Protein AF-A0A498QS06-F1 (afdb_monomer_lite)

Foldseek 3Di:
DVVLVVLVVVQVVCCVVPPDPPQFDRQDSVLSVVLVCCVVPPPPDDNVRSVVVSRVVRNVVSVVVVVVVVVVVVD

Sequence (75 aa):
MLAHAFLAVATAIEHDTAPTPIGLIALTVNEFRRLFDALLLTATHTLTSLLAWSRRRRRHQYRARLSHYRRRETQ

Organism: NCBI:txid2341080

pLDDT: mean 88.92, std 6.29, range [66.56, 96.06]

Secondary structure (DSSP, 8-state):
-HHHHHHHHHHHHHHHHSPPPTTSPPPPHHHHHHHHHHHHH-TTS-HHHHHHHHHHHHHHHHHHHHHHHHHHHH-

Structure (mmCIF, N/CA/C/O backbone):
data_AF-A0A498QS06-F1
#
_entry.id   AF-A0A498QS06-F1
#
loop_
_atom_site.group_PDB
_atom_site.id
_atom_site.type_symbol
_atom_site.label_atom_id
_atom_site.label_alt_id
_atom_site.label_comp_id
_atom_site.label_asym_id
_atom_site.label_entity_id
_atom_site.label_seq_id
_atom_site.pdbx_PDB_ins_code
_atom_site.Cartn_x
_atom_site.Cartn_y
_atom_site.Cartn_z
_atom_site.occupancy
_atom_site.B_iso_or_equiv
_atom_site.auth_seq_id
_atom_site.auth_comp_id
_atom_site.auth_asym_id
_atom_site.auth_atom_id
_atom_site.pdbx_PDB_model_num
ATOM 1 N N . MET A 1 1 ? -12.214 0.812 -17.714 1.00 70.38 1 MET A N 1
ATOM 2 C CA . MET A 1 1 ? -12.829 -0.211 -16.835 1.00 70.38 1 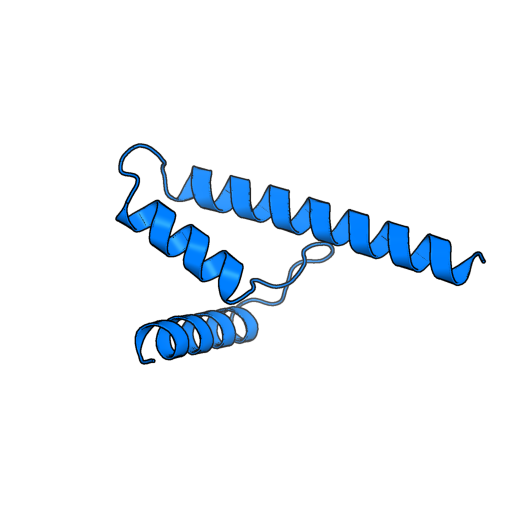MET A CA 1
ATOM 3 C C . MET A 1 1 ? -11.880 -1.381 -16.567 1.00 70.38 1 MET A C 1
ATOM 5 O O . MET A 1 1 ? -11.547 -1.595 -15.410 1.00 70.38 1 MET A O 1
ATOM 9 N N . LEU A 1 2 ? -11.348 -2.053 -17.597 1.00 78.69 2 LEU A N 1
ATOM 10 C CA . LEU A 1 2 ? -10.469 -3.232 -17.449 1.00 78.69 2 LEU A CA 1
ATOM 11 C C . LEU A 1 2 ? -9.240 -3.033 -16.545 1.00 78.69 2 LEU A C 1
ATOM 13 O O . LEU A 1 2 ? -8.960 -3.885 -15.710 1.00 78.69 2 LEU A O 1
ATOM 17 N N . ALA A 1 3 ? -8.560 -1.884 -16.633 1.00 80.12 3 ALA A N 1
ATOM 18 C CA . ALA A 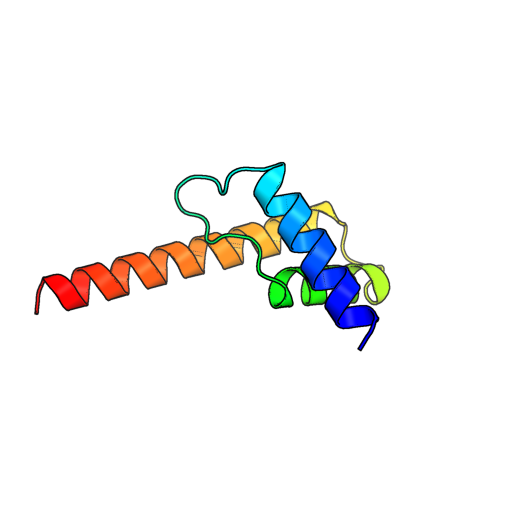1 3 ? -7.406 -1.600 -15.776 1.00 80.12 3 ALA A CA 1
ATOM 19 C C . ALA A 1 3 ? -7.748 -1.654 -14.275 1.00 80.12 3 ALA A C 1
ATOM 21 O O . ALA A 1 3 ? -6.983 -2.192 -13.487 1.00 80.12 3 ALA A O 1
ATOM 22 N N . HIS A 1 4 ? -8.918 -1.153 -13.866 1.00 81.88 4 HIS A N 1
ATOM 23 C CA . HIS A 1 4 ? -9.325 -1.194 -12.457 1.00 81.88 4 HIS A CA 1
ATOM 24 C C . HIS A 1 4 ? -9.742 -2.600 -12.020 1.00 81.88 4 HIS A C 1
ATOM 26 O O . HIS A 1 4 ? -9.439 -2.989 -10.897 1.00 81.88 4 HIS A O 1
ATOM 32 N N . ALA A 1 5 ? -10.381 -3.370 -12.908 1.00 85.06 5 ALA A N 1
ATOM 33 C CA . ALA A 1 5 ? -10.724 -4.764 -12.638 1.00 85.06 5 ALA A CA 1
ATOM 34 C C . ALA A 1 5 ? -9.465 -5.617 -12.414 1.00 85.06 5 ALA A C 1
ATOM 36 O O . ALA A 1 5 ? -9.411 -6.374 -11.451 1.00 85.06 5 ALA A O 1
ATOM 37 N N . PHE A 1 6 ? -8.421 -5.424 -13.228 1.00 87.62 6 PHE A N 1
ATOM 38 C CA . PHE A 1 6 ? -7.129 -6.083 -13.029 1.00 87.62 6 PHE A CA 1
ATOM 39 C C . PHE A 1 6 ? -6.523 -5.766 -11.653 1.00 87.62 6 PHE A C 1
ATOM 41 O O . PHE A 1 6 ? -6.172 -6.684 -10.917 1.00 87.62 6 PHE A O 1
ATOM 48 N N . LEU A 1 7 ? -6.456 -4.484 -11.267 1.00 88.19 7 LEU A N 1
ATOM 49 C CA . LEU A 1 7 ? -5.915 -4.077 -9.961 1.00 88.19 7 LEU A CA 1
ATOM 50 C C . LEU A 1 7 ? -6.738 -4.660 -8.797 1.00 88.19 7 LEU A C 1
ATOM 52 O O . LEU A 1 7 ? -6.175 -5.069 -7.783 1.00 88.19 7 LEU A O 1
ATOM 56 N N . ALA A 1 8 ? -8.066 -4.710 -8.933 1.00 87.56 8 ALA A N 1
ATOM 57 C CA . ALA A 1 8 ? -8.958 -5.274 -7.923 1.00 87.56 8 ALA A CA 1
ATOM 58 C C . ALA A 1 8 ? -8.766 -6.789 -7.760 1.00 87.56 8 ALA A C 1
ATOM 60 O O . ALA A 1 8 ? -8.631 -7.270 -6.640 1.00 87.56 8 ALA A O 1
ATOM 61 N N . VAL A 1 9 ? -8.683 -7.535 -8.863 1.00 88.81 9 VAL A N 1
ATOM 62 C CA . VAL A 1 9 ? -8.437 -8.984 -8.822 1.00 88.81 9 VAL A CA 1
ATOM 63 C C . VAL A 1 9 ? -7.042 -9.282 -8.273 1.00 88.81 9 VAL A C 1
ATOM 65 O O . VAL A 1 9 ? -6.907 -10.112 -7.381 1.00 88.81 9 VAL A O 1
ATOM 68 N N . ALA A 1 10 ? -6.009 -8.569 -8.732 1.00 86.75 10 ALA A N 1
ATOM 69 C CA . ALA A 1 10 ? -4.643 -8.759 -8.246 1.00 86.75 10 ALA A CA 1
ATOM 70 C C . ALA A 1 10 ? -4.516 -8.488 -6.737 1.00 86.75 10 ALA A C 1
ATOM 72 O O . ALA A 1 10 ? -3.839 -9.228 -6.028 1.00 86.75 10 ALA A O 1
ATOM 73 N N . THR A 1 11 ? -5.197 -7.456 -6.228 1.00 87.25 11 THR A N 1
ATOM 74 C CA . THR A 1 11 ? -5.220 -7.180 -4.782 1.00 87.25 11 THR A CA 1
ATOM 75 C C . THR A 1 11 ? -6.027 -8.203 -3.994 1.00 87.25 11 THR A C 1
ATOM 77 O O . THR A 1 11 ? -5.596 -8.578 -2.910 1.00 87.25 11 THR A O 1
ATOM 80 N N . ALA A 1 12 ? -7.143 -8.703 -4.527 1.00 87.62 12 ALA A N 1
ATOM 81 C CA . ALA A 1 12 ? -7.896 -9.780 -3.887 1.00 87.62 12 ALA A CA 1
ATOM 82 C C . ALA A 1 12 ? -7.065 -11.070 -3.774 1.00 87.62 12 ALA A C 1
ATOM 84 O O . ALA A 1 12 ? -7.038 -11.686 -2.712 1.00 87.62 12 ALA A O 1
ATOM 85 N N . ILE A 1 13 ? -6.325 -11.430 -4.829 1.00 88.19 13 ILE A N 1
ATOM 86 C CA . ILE A 1 13 ? -5.403 -12.575 -4.815 1.00 88.19 13 ILE A CA 1
ATOM 87 C C . ILE A 1 13 ? -4.282 -12.363 -3.785 1.00 88.19 13 ILE A C 1
ATOM 89 O O . ILE A 1 13 ? -3.932 -13.294 -3.063 1.00 88.19 13 ILE A O 1
ATOM 93 N N . GLU A 1 14 ? -3.725 -11.151 -3.670 1.00 86.62 14 GLU A N 1
ATOM 94 C CA . GLU A 1 14 ? -2.715 -10.854 -2.638 1.00 86.62 14 GLU A CA 1
ATOM 95 C C . GLU A 1 14 ? -3.269 -11.045 -1.224 1.00 86.62 14 GLU A C 1
ATOM 97 O O . GLU A 1 14 ? -2.583 -11.613 -0.382 1.00 86.62 14 GLU A O 1
ATOM 102 N N . HIS A 1 15 ? -4.515 -10.641 -0.968 1.00 85.88 15 HIS A N 1
ATOM 103 C CA . HIS A 1 15 ? -5.135 -10.808 0.352 1.00 85.88 15 HIS A CA 1
ATOM 104 C C . HIS A 1 15 ? -5.386 -12.272 0.701 1.00 85.88 15 HIS A C 1
ATOM 106 O O . HIS A 1 15 ? -5.249 -12.642 1.865 1.00 85.88 15 HIS A O 1
ATOM 112 N N . ASP A 1 16 ? -5.753 -13.083 -0.290 1.00 87.31 16 ASP A N 1
ATOM 113 C CA . ASP A 1 16 ? -6.013 -14.513 -0.111 1.00 87.31 16 ASP A CA 1
ATOM 114 C C . ASP A 1 16 ? -4.713 -15.304 0.116 1.00 87.31 16 ASP A C 1
ATOM 116 O O . ASP A 1 16 ? -4.635 -16.195 0.958 1.00 87.31 16 ASP A O 1
ATOM 120 N N . THR A 1 17 ? -3.646 -14.924 -0.591 1.00 86.94 17 THR A N 1
ATOM 121 C CA . THR A 1 17 ? -2.343 -15.607 -0.520 1.00 86.94 17 THR A CA 1
ATOM 122 C C . THR A 1 17 ? -1.452 -15.127 0.624 1.00 86.94 17 THR A C 1
ATOM 124 O O . THR A 1 17 ? -0.593 -15.881 1.087 1.00 86.94 17 THR A O 1
ATOM 127 N N . ALA A 1 18 ? -1.629 -13.889 1.094 1.00 81.69 18 ALA A N 1
ATOM 128 C CA . ALA A 1 18 ? -0.799 -13.284 2.125 1.00 81.69 18 ALA A CA 1
ATOM 129 C C . ALA A 1 18 ? -1.661 -12.615 3.212 1.00 81.69 18 ALA A C 1
ATOM 131 O O . ALA A 1 18 ? -2.176 -11.508 3.015 1.00 81.69 18 ALA A O 1
ATOM 132 N N . PRO A 1 19 ? -1.780 -13.219 4.411 1.00 81.56 19 PRO A N 1
ATOM 133 C CA . PRO A 1 19 ? -2.497 -12.582 5.503 1.00 81.56 19 PRO A CA 1
ATOM 134 C C . PRO A 1 19 ? -1.833 -11.251 5.866 1.00 81.56 19 PRO A C 1
ATOM 136 O O . PRO A 1 19 ? -0.606 -11.136 5.951 1.00 81.56 19 PRO A O 1
ATOM 139 N N . THR A 1 20 ? -2.655 -10.226 6.106 1.00 84.06 20 THR A N 1
ATOM 140 C CA . THR A 1 20 ? -2.148 -8.897 6.463 1.00 84.06 20 THR A CA 1
ATOM 141 C C . THR A 1 20 ? -1.338 -8.988 7.761 1.00 84.06 20 THR A C 1
ATOM 143 O O . THR A 1 20 ? -1.895 -9.361 8.796 1.00 84.06 20 THR A O 1
ATOM 146 N N . PRO A 1 21 ? -0.043 -8.614 7.757 1.00 84.75 21 PRO A N 1
ATOM 147 C CA . PRO A 1 21 ? 0.775 -8.728 8.954 1.00 84.75 21 PRO A CA 1
ATOM 148 C C . PRO A 1 21 ? 0.264 -7.817 10.072 1.00 84.75 21 PRO A C 1
ATOM 150 O O . PRO A 1 21 ? -0.207 -6.701 9.820 1.00 84.75 21 PRO A O 1
ATOM 153 N N . ILE A 1 22 ? 0.423 -8.256 11.323 1.00 85.88 22 ILE A N 1
ATOM 154 C CA . ILE A 1 22 ? -0.050 -7.505 12.488 1.00 85.88 22 ILE A CA 1
ATOM 155 C C . ILE A 1 22 ? 0.532 -6.084 12.496 1.00 85.88 22 ILE A C 1
ATOM 157 O O . ILE A 1 22 ? 1.742 -5.827 12.510 1.00 85.88 22 ILE A O 1
ATOM 161 N N . GLY A 1 23 ? -0.389 -5.127 12.512 1.00 90.69 23 GLY A N 1
ATOM 162 C CA . GLY A 1 23 ? -0.119 -3.703 12.517 1.00 90.69 23 GLY A CA 1
ATOM 163 C C . GLY A 1 23 ? 0.270 -3.095 11.172 1.00 90.69 23 GLY A C 1
ATOM 164 O O . GLY A 1 23 ? 0.929 -2.056 11.128 1.00 90.69 23 GLY A O 1
ATOM 165 N N . LEU A 1 24 ? -0.124 -3.718 10.073 1.00 94.00 24 LEU A N 1
ATOM 166 C CA . LEU A 1 24 ? -0.233 -3.077 8.770 1.00 94.00 24 LEU A CA 1
ATOM 167 C C . LEU A 1 24 ? -1.712 -3.034 8.380 1.00 94.00 24 LEU A C 1
ATOM 169 O O . LEU A 1 24 ? -2.488 -3.907 8.748 1.00 94.00 24 LEU A O 1
ATOM 173 N N . ILE A 1 25 ? -2.122 -2.003 7.646 1.00 91.12 25 ILE A N 1
ATOM 174 C CA . ILE A 1 25 ? -3.402 -2.052 6.924 1.00 91.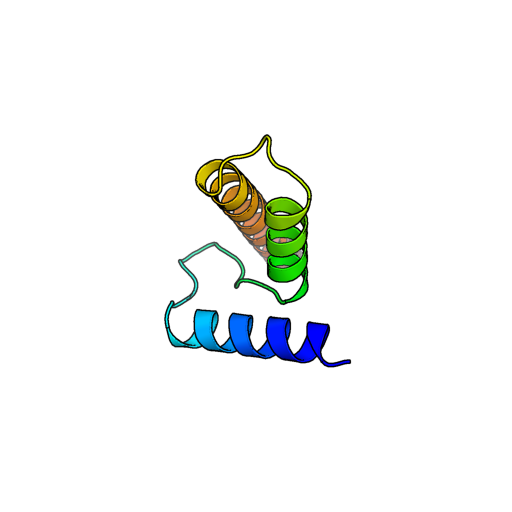12 25 ILE A CA 1
ATOM 175 C C . ILE A 1 25 ? -3.204 -2.939 5.697 1.00 91.12 25 ILE A C 1
ATOM 177 O O . ILE A 1 25 ? -2.108 -2.913 5.142 1.00 91.12 25 ILE A O 1
ATOM 181 N N . ALA A 1 26 ? -4.217 -3.696 5.268 1.00 90.88 26 ALA A N 1
ATOM 182 C CA . ALA A 1 26 ? -4.185 -4.517 4.054 1.00 90.88 26 ALA A CA 1
ATOM 183 C C . ALA A 1 26 ? -3.850 -3.695 2.790 1.00 90.88 26 ALA A C 1
ATOM 185 O O . ALA A 1 26 ? -4.015 -2.470 2.776 1.00 90.88 26 ALA A O 1
ATOM 186 N N . LEU A 1 27 ? -3.325 -4.337 1.742 1.00 91.19 27 LEU A N 1
ATOM 187 C CA . LEU A 1 27 ? -2.958 -3.628 0.516 1.00 91.19 27 LEU A CA 1
ATOM 188 C C . LEU A 1 27 ? -4.232 -3.166 -0.192 1.00 91.19 2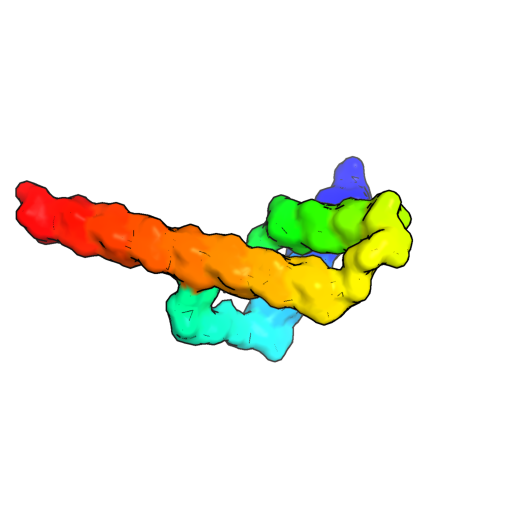7 LEU A C 1
ATOM 190 O O . LEU A 1 27 ? -5.094 -3.971 -0.510 1.00 91.19 27 LEU A O 1
ATOM 194 N N . THR A 1 28 ? -4.393 -1.872 -0.436 1.00 91.06 28 THR A N 1
ATOM 195 C CA . THR A 1 28 ? -5.596 -1.384 -1.122 1.00 91.06 28 THR A CA 1
ATOM 196 C C . THR A 1 28 ? -5.374 -1.337 -2.629 1.00 91.06 28 THR A C 1
ATOM 198 O O . THR A 1 28 ? -4.246 -1.145 -3.083 1.00 91.06 28 THR A O 1
ATOM 201 N N . VAL A 1 29 ? -6.456 -1.419 -3.410 1.00 90.75 29 VAL A N 1
ATOM 202 C CA . VAL A 1 29 ? -6.431 -1.237 -4.877 1.00 90.75 29 VAL A CA 1
ATOM 203 C C . VAL A 1 29 ? -5.700 0.051 -5.266 1.00 90.75 29 VAL A C 1
ATOM 205 O O . VAL A 1 29 ? -4.865 0.053 -6.165 1.00 90.75 29 VAL A O 1
ATOM 208 N N . ASN A 1 30 ? -5.959 1.144 -4.542 1.00 90.88 30 ASN A N 1
ATOM 209 C CA . ASN A 1 30 ? -5.319 2.436 -4.792 1.00 90.88 30 ASN A CA 1
ATOM 210 C C . ASN A 1 30 ? -3.818 2.422 -4.485 1.00 90.88 30 ASN A C 1
ATOM 212 O O . ASN A 1 30 ? -3.046 3.076 -5.181 1.00 90.88 30 ASN A O 1
ATOM 216 N N . GLU A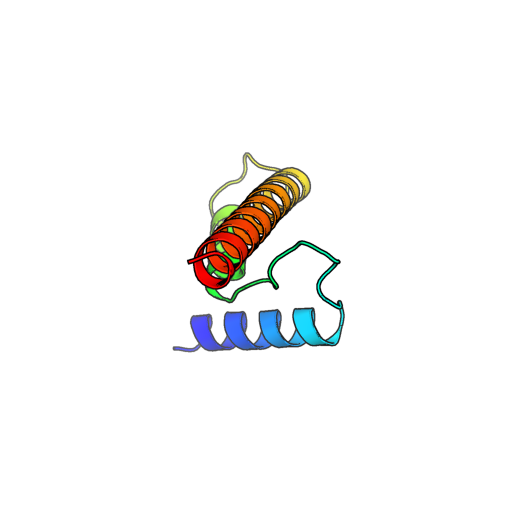 1 31 ? -3.389 1.705 -3.446 1.00 91.75 31 GLU A N 1
ATOM 217 C CA . GLU A 1 31 ? -1.964 1.568 -3.143 1.00 91.75 31 GLU A CA 1
ATOM 218 C C . GLU A 1 31 ? -1.261 0.705 -4.192 1.00 91.75 31 GLU A C 1
ATOM 220 O O . GLU A 1 31 ? -0.199 1.090 -4.678 1.00 91.75 31 GLU A O 1
ATOM 225 N N . PHE A 1 32 ? -1.879 -0.408 -4.596 1.00 91.81 32 PHE A N 1
ATOM 226 C CA . PHE A 1 32 ? -1.362 -1.262 -5.661 1.00 91.81 32 PHE A CA 1
ATOM 227 C C . PHE A 1 32 ? -1.244 -0.494 -6.981 1.00 91.81 32 PHE A C 1
ATOM 229 O O . PHE A 1 32 ? -0.197 -0.542 -7.617 1.00 91.81 32 PHE A O 1
ATOM 236 N N . ARG A 1 33 ? -2.252 0.314 -7.335 1.00 91.75 33 ARG A N 1
ATOM 237 C CA . ARG A 1 33 ? -2.192 1.217 -8.491 1.00 91.75 33 ARG A CA 1
ATOM 238 C C . ARG A 1 33 ? -0.981 2.142 -8.439 1.00 91.75 33 ARG A C 1
ATOM 240 O O . ARG A 1 33 ? -0.243 2.224 -9.406 1.00 91.75 33 ARG A O 1
ATOM 247 N N . ARG A 1 34 ? -0.754 2.821 -7.311 1.00 91.19 34 ARG A N 1
ATOM 248 C CA . ARG A 1 34 ? 0.368 3.764 -7.170 1.00 91.19 34 ARG A CA 1
ATOM 249 C C . ARG A 1 34 ? 1.721 3.072 -7.268 1.00 91.19 34 ARG A C 1
ATOM 251 O O . ARG A 1 34 ? 2.641 3.640 -7.841 1.00 91.19 34 ARG A O 1
ATOM 258 N N . LEU A 1 35 ? 1.840 1.870 -6.707 1.00 92.00 35 LEU A N 1
ATOM 259 C CA . LEU A 1 35 ? 3.044 1.054 -6.838 1.00 92.00 35 LEU A CA 1
ATOM 260 C C . LEU A 1 35 ? 3.273 0.614 -8.283 1.00 92.00 35 LEU A C 1
ATOM 262 O O . LEU A 1 35 ? 4.398 0.689 -8.762 1.00 92.00 35 LEU A O 1
ATOM 266 N N . PHE A 1 36 ? 2.211 0.200 -8.970 1.00 89.88 36 PHE A N 1
ATOM 267 C CA . PHE A 1 36 ? 2.255 -0.206 -10.368 1.00 89.88 36 PHE A CA 1
ATOM 268 C C . PHE A 1 36 ? 2.631 0.965 -11.286 1.00 89.88 36 PHE A C 1
ATOM 270 O O . PHE A 1 36 ? 3.557 0.846 -12.081 1.00 89.88 36 PHE A O 1
ATOM 277 N N . ASP A 1 37 ? 1.998 2.125 -11.104 1.00 91.19 37 ASP A N 1
ATOM 278 C CA . ASP A 1 37 ? 2.318 3.350 -11.839 1.00 91.19 37 ASP A CA 1
ATOM 279 C C . ASP A 1 37 ? 3.768 3.787 -11.564 1.00 91.19 37 ASP A C 1
ATOM 281 O O . ASP A 1 37 ? 4.504 4.111 -12.492 1.00 91.19 37 ASP A O 1
ATOM 285 N N . ALA A 1 38 ? 4.224 3.746 -10.306 1.00 90.38 38 ALA A N 1
ATOM 286 C CA . ALA A 1 38 ? 5.606 4.078 -9.961 1.00 90.38 38 ALA A CA 1
ATOM 287 C C . ALA A 1 38 ? 6.610 3.109 -10.601 1.00 90.38 38 ALA A C 1
ATOM 289 O O . ALA A 1 38 ? 7.637 3.555 -11.102 1.00 90.38 38 ALA A O 1
ATOM 290 N N . LEU A 1 39 ? 6.301 1.810 -10.629 1.00 89.25 39 LEU A N 1
ATOM 291 C CA . LEU A 1 39 ? 7.138 0.796 -11.267 1.00 89.25 39 LEU A CA 1
ATOM 292 C C . LEU A 1 39 ? 7.243 1.010 -12.783 1.00 89.25 39 LEU A C 1
ATOM 294 O O . LEU A 1 39 ? 8.326 0.874 -13.342 1.00 89.25 39 LEU A O 1
ATOM 298 N N . LEU A 1 40 ? 6.133 1.349 -13.443 1.00 89.25 40 LEU A N 1
ATOM 299 C CA . LEU A 1 40 ? 6.097 1.554 -14.892 1.00 89.25 40 LEU A CA 1
ATOM 300 C C . LEU A 1 40 ? 6.714 2.886 -15.327 1.00 89.25 40 LEU A C 1
ATOM 302 O O . LEU A 1 40 ? 7.339 2.958 -16.380 1.00 89.25 40 LEU A O 1
ATOM 306 N N . LEU A 1 41 ? 6.510 3.944 -14.542 1.00 88.31 41 LEU A N 1
ATOM 307 C CA . LEU A 1 41 ? 6.871 5.310 -14.927 1.00 88.31 41 LEU A CA 1
ATOM 308 C C . LEU A 1 41 ? 8.218 5.761 -14.355 1.00 88.31 41 LEU A C 1
ATOM 310 O O . LEU A 1 41 ? 8.786 6.738 -14.836 1.00 88.31 41 LEU A O 1
ATOM 314 N N . THR A 1 42 ? 8.739 5.081 -13.328 1.00 77.50 42 THR A N 1
ATOM 315 C CA . THR A 1 42 ? 9.948 5.515 -12.615 1.00 77.50 42 THR A CA 1
ATOM 316 C C . THR A 1 42 ? 11.056 4.474 -12.725 1.00 77.50 42 THR A C 1
ATOM 318 O O . THR A 1 42 ? 11.133 3.542 -11.932 1.00 77.50 42 THR A O 1
ATOM 321 N N . ALA A 1 43 ? 11.988 4.677 -13.659 1.00 66.56 43 ALA A N 1
ATOM 322 C CA . ALA A 1 43 ? 13.157 3.802 -13.818 1.00 66.56 43 ALA A CA 1
ATOM 323 C C . ALA A 1 43 ? 14.206 3.955 -12.695 1.00 66.56 43 ALA A C 1
ATOM 325 O O . ALA A 1 43 ? 15.130 3.155 -12.587 1.00 66.56 43 ALA A O 1
ATOM 326 N N . THR A 1 44 ? 14.096 4.992 -11.859 1.00 76.44 44 THR A N 1
ATOM 327 C CA . THR A 1 44 ? 15.125 5.334 -10.862 1.00 76.44 44 THR A CA 1
ATOM 328 C C . THR A 1 44 ? 14.960 4.615 -9.526 1.00 76.44 44 THR A C 1
ATOM 330 O O . THR A 1 44 ? 15.890 4.606 -8.723 1.00 76.44 44 THR A O 1
ATOM 333 N N . HIS A 1 45 ? 13.789 4.036 -9.246 1.00 78.69 45 HIS A N 1
ATOM 334 C CA . HIS A 1 45 ? 13.498 3.418 -7.955 1.00 78.69 45 HIS A CA 1
ATOM 335 C C . HIS A 1 45 ? 13.467 1.903 -8.100 1.00 78.69 45 HIS A C 1
ATOM 337 O O . HIS A 1 45 ? 12.720 1.355 -8.905 1.00 78.69 45 HIS A O 1
ATOM 343 N N . THR A 1 46 ? 14.250 1.206 -7.279 1.00 87.75 46 THR A N 1
ATOM 344 C CA . THR A 1 46 ? 14.176 -0.254 -7.230 1.00 87.75 46 THR A CA 1
ATOM 345 C C . THR A 1 46 ? 12.827 -0.693 -6.662 1.00 87.75 46 THR A C 1
ATOM 347 O O . THR A 1 46 ? 12.247 -0.027 -5.794 1.00 87.75 46 THR A O 1
ATOM 350 N N . LEU A 1 47 ? 12.347 -1.859 -7.101 1.00 88.62 47 LEU A N 1
ATOM 351 C CA . LEU A 1 47 ? 11.133 -2.478 -6.565 1.00 88.62 47 LEU A CA 1
ATOM 352 C C . LEU A 1 47 ? 11.181 -2.572 -5.029 1.00 88.62 47 LEU A C 1
ATOM 354 O O . LEU A 1 47 ? 10.207 -2.256 -4.349 1.00 88.62 47 LEU A O 1
ATOM 358 N N . THR A 1 48 ? 12.343 -2.922 -4.473 1.00 91.38 48 THR A N 1
ATOM 359 C CA . THR A 1 48 ? 12.578 -2.986 -3.025 1.00 91.38 48 THR A CA 1
ATOM 360 C C . THR A 1 48 ? 12.316 -1.647 -2.336 1.00 91.38 48 THR A C 1
ATOM 362 O O . THR A 1 48 ? 11.644 -1.615 -1.304 1.00 91.38 48 THR A O 1
ATOM 365 N N . SER A 1 49 ? 12.790 -0.537 -2.908 1.00 91.56 49 SER A N 1
ATOM 366 C CA . SER A 1 49 ? 12.565 0.807 -2.363 1.00 91.56 49 SER A CA 1
ATOM 367 C C . SER A 1 49 ? 11.087 1.201 -2.399 1.00 91.56 49 SER A C 1
ATOM 369 O O . SER A 1 49 ? 10.567 1.721 -1.408 1.00 91.56 49 SER A O 1
ATOM 371 N N . LEU A 1 50 ? 10.382 0.899 -3.496 1.00 91.88 50 LEU A N 1
ATOM 372 C CA . LEU A 1 50 ? 8.942 1.157 -3.622 1.00 91.88 50 LEU A CA 1
ATOM 373 C C . LEU A 1 50 ? 8.133 0.367 -2.581 1.00 91.88 50 LEU A C 1
ATOM 375 O O . LEU A 1 50 ? 7.279 0.927 -1.885 1.00 91.88 50 LEU A O 1
ATOM 379 N N . LEU A 1 51 ? 8.444 -0.918 -2.406 1.00 92.19 51 LEU A N 1
ATOM 380 C CA . LEU A 1 51 ? 7.787 -1.769 -1.414 1.00 92.19 51 LEU A CA 1
ATOM 381 C C . LEU A 1 51 ? 8.107 -1.338 0.024 1.00 92.19 51 LEU A C 1
ATOM 383 O O . LEU A 1 51 ? 7.216 -1.334 0.878 1.00 92.19 51 LEU A O 1
ATOM 387 N N . ALA A 1 52 ? 9.349 -0.930 0.303 1.00 93.75 52 ALA A N 1
ATOM 388 C CA . ALA A 1 52 ? 9.741 -0.404 1.609 1.00 93.75 52 ALA A CA 1
ATOM 389 C C . ALA A 1 52 ? 8.972 0.881 1.951 1.00 93.75 52 ALA A C 1
ATOM 391 O O . ALA A 1 52 ? 8.454 1.024 3.066 1.00 93.75 52 ALA A O 1
ATOM 392 N N . TRP A 1 53 ? 8.831 1.787 0.980 1.00 94.12 53 TRP A N 1
ATOM 393 C CA . TRP A 1 53 ? 8.030 2.997 1.127 1.00 94.12 53 TRP A CA 1
ATOM 394 C C . TRP A 1 53 ? 6.552 2.676 1.394 1.00 94.12 53 TRP A C 1
ATOM 396 O O . TRP A 1 53 ? 5.981 3.194 2.361 1.00 94.12 53 TRP A O 1
ATOM 406 N N . SER A 1 54 ? 5.948 1.766 0.621 1.00 94.06 54 SER A N 1
ATOM 407 C CA . SER A 1 54 ? 4.546 1.374 0.820 1.00 94.06 54 SER A CA 1
ATOM 408 C C . SER A 1 54 ? 4.323 0.743 2.193 1.00 94.06 54 SER A C 1
ATOM 410 O O . SER A 1 54 ? 3.393 1.111 2.918 1.00 94.06 54 SER A O 1
ATOM 412 N N . ARG A 1 55 ? 5.231 -0.140 2.627 1.00 94.56 55 ARG A N 1
ATOM 413 C CA . ARG A 1 55 ? 5.183 -0.750 3.961 1.00 94.56 55 ARG A CA 1
ATOM 414 C C . ARG A 1 55 ? 5.242 0.307 5.062 1.00 94.56 55 ARG A C 1
ATOM 416 O O . ARG A 1 55 ? 4.423 0.277 5.984 1.00 94.56 55 ARG A O 1
ATOM 423 N N . ARG A 1 56 ? 6.166 1.270 4.962 1.00 94.75 56 ARG A N 1
ATOM 424 C CA . ARG A 1 56 ? 6.275 2.379 5.924 1.00 94.75 56 ARG A CA 1
ATOM 425 C C . ARG A 1 56 ? 4.980 3.193 5.975 1.00 94.75 56 ARG A C 1
ATOM 427 O O . ARG A 1 56 ? 4.481 3.468 7.068 1.00 94.75 56 ARG A O 1
ATOM 434 N N . ARG A 1 57 ? 4.411 3.535 4.816 1.00 95.19 57 ARG A N 1
ATOM 435 C CA . ARG A 1 57 ? 3.149 4.282 4.702 1.00 95.19 57 ARG A CA 1
ATOM 436 C C . ARG A 1 57 ? 1.986 3.531 5.353 1.00 95.19 57 ARG A C 1
ATOM 438 O O . ARG A 1 57 ? 1.308 4.088 6.216 1.00 95.19 57 ARG A O 1
ATOM 445 N N . ARG A 1 58 ? 1.787 2.258 4.999 1.00 95.19 58 ARG A N 1
ATOM 446 C CA . ARG A 1 58 ? 0.718 1.400 5.546 1.00 95.19 58 ARG A CA 1
ATOM 447 C C . ARG A 1 58 ? 0.850 1.212 7.060 1.00 95.19 58 ARG A C 1
ATOM 449 O O . ARG A 1 58 ? -0.153 1.252 7.772 1.00 95.19 58 ARG A O 1
ATOM 456 N N . ARG A 1 59 ? 2.075 1.072 7.583 1.00 96.06 59 ARG A N 1
ATOM 457 C CA . ARG A 1 59 ? 2.335 0.986 9.034 1.00 96.06 59 ARG A CA 1
ATOM 458 C C . ARG A 1 59 ? 1.949 2.275 9.753 1.00 96.06 59 ARG A C 1
ATOM 460 O O . ARG A 1 59 ? 1.372 2.227 10.838 1.00 96.06 59 ARG A O 1
ATOM 467 N N . HIS A 1 60 ? 2.261 3.425 9.160 1.00 95.50 60 HIS A N 1
ATOM 468 C CA . HIS A 1 60 ? 1.882 4.714 9.726 1.00 95.50 60 HIS A CA 1
ATOM 469 C C . HIS A 1 60 ? 0.356 4.886 9.762 1.00 95.50 60 HIS A C 1
ATOM 471 O O . HIS A 1 60 ? -0.185 5.259 10.799 1.00 95.50 60 HIS A O 1
ATOM 477 N N . GLN A 1 61 ? -0.348 4.518 8.687 1.00 95.38 61 GLN A N 1
ATOM 478 C CA . GLN A 1 61 ? -1.814 4.556 8.660 1.00 95.38 61 GLN A CA 1
ATOM 479 C C . GLN A 1 61 ? -2.443 3.635 9.709 1.00 95.38 61 GLN A C 1
ATOM 481 O O . GLN A 1 61 ? -3.391 4.039 10.378 1.00 95.38 61 GLN A O 1
ATOM 486 N N . TYR A 1 62 ? -1.901 2.427 9.901 1.00 95.62 62 TYR A N 1
ATOM 487 C CA . TYR A 1 62 ? -2.360 1.532 10.965 1.00 95.62 62 TYR A CA 1
ATOM 488 C C . TYR A 1 62 ? -2.259 2.202 12.341 1.00 95.62 62 TYR A C 1
ATOM 490 O O . TYR A 1 62 ? -3.214 2.194 13.114 1.00 95.62 62 TYR A O 1
ATOM 498 N N . ARG A 1 63 ? -1.114 2.830 12.635 1.00 95.62 63 ARG A N 1
ATOM 499 C CA . ARG A 1 63 ? -0.899 3.543 13.903 1.00 95.62 63 ARG A CA 1
ATOM 500 C C . ARG A 1 63 ? -1.860 4.718 14.072 1.00 95.62 63 ARG A C 1
ATOM 502 O O . ARG A 1 63 ? -2.411 4.882 15.155 1.00 95.62 63 ARG A O 1
ATOM 509 N N . ALA A 1 64 ? -2.089 5.494 13.013 1.00 95.75 64 ALA A N 1
ATOM 510 C CA . ALA A 1 64 ? -3.052 6.591 13.030 1.00 95.75 64 ALA A CA 1
ATOM 511 C C . ALA A 1 64 ? -4.477 6.082 13.308 1.00 95.75 64 ALA A C 1
ATOM 513 O O . ALA A 1 64 ? -5.161 6.615 14.176 1.00 95.75 64 ALA A O 1
ATOM 514 N N . ARG A 1 65 ? -4.891 4.993 12.646 1.00 94.31 65 ARG A N 1
ATOM 515 C CA . ARG A 1 65 ? -6.189 4.340 12.866 1.00 94.31 65 ARG A CA 1
ATOM 516 C C . ARG A 1 65 ? -6.343 3.852 14.308 1.00 94.31 65 ARG A C 1
ATOM 518 O O . ARG A 1 65 ? -7.379 4.082 14.921 1.00 94.31 65 ARG A O 1
ATOM 525 N N . LEU A 1 66 ? -5.303 3.233 14.863 1.00 95.06 66 LEU A N 1
ATOM 526 C CA . LEU A 1 66 ? -5.293 2.770 16.249 1.00 95.06 66 LEU A CA 1
ATOM 527 C C . LEU A 1 66 ? -5.396 3.933 17.244 1.00 95.06 66 LEU A C 1
ATOM 529 O O . LEU A 1 66 ? -6.180 3.866 18.184 1.00 95.06 66 LEU A O 1
ATOM 533 N N . SER A 1 67 ? -4.638 5.011 17.029 1.00 95.00 67 SER A N 1
ATOM 534 C CA . SER A 1 67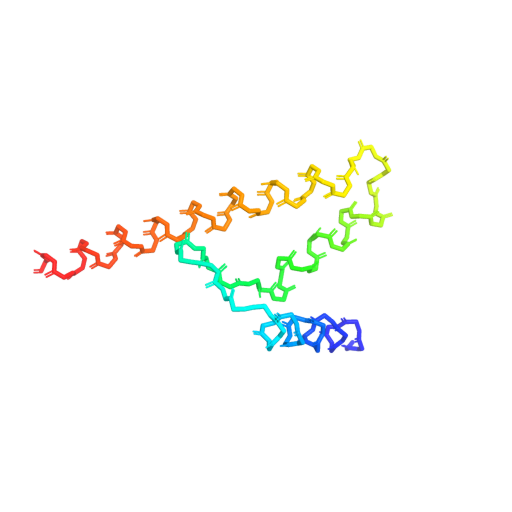 ? -4.721 6.217 17.861 1.00 95.00 67 SER A CA 1
ATOM 535 C C . SER A 1 67 ? -6.107 6.859 17.793 1.00 95.00 67 SER A C 1
ATOM 537 O O . SER A 1 67 ? -6.641 7.248 18.829 1.00 95.00 67 SER A O 1
ATOM 539 N N . HIS A 1 68 ? -6.700 6.921 16.599 1.00 95.00 68 HIS A N 1
ATOM 540 C CA . HIS A 1 68 ? -8.047 7.442 16.394 1.00 95.00 68 HIS A CA 1
ATOM 541 C C . HIS A 1 68 ? -9.097 6.634 17.167 1.00 95.00 68 HIS A C 1
ATOM 543 O O . HIS A 1 68 ? -9.896 7.223 17.889 1.00 95.00 68 HIS A O 1
ATOM 549 N N . TYR A 1 69 ? -9.080 5.299 17.066 1.00 94.50 69 TYR A N 1
ATOM 550 C CA . TYR A 1 69 ? -10.041 4.469 17.800 1.00 94.50 69 TYR A CA 1
ATOM 551 C C . TYR A 1 69 ? -9.856 4.546 19.310 1.00 94.50 69 TYR A C 1
ATOM 553 O O . TYR A 1 69 ? -10.837 4.769 20.005 1.00 94.50 69 TYR A O 1
ATOM 561 N N . ARG A 1 70 ? -8.614 4.490 19.811 1.00 94.50 70 ARG A N 1
ATOM 562 C CA . ARG A 1 70 ? -8.347 4.662 21.249 1.00 94.50 70 ARG A CA 1
ATOM 563 C C . ARG A 1 70 ? -8.917 5.972 21.778 1.00 94.50 70 ARG A C 1
ATOM 565 O O . ARG A 1 70 ? -9.554 5.988 22.822 1.00 94.50 70 ARG A O 1
ATOM 572 N N . ARG A 1 71 ? -8.709 7.073 21.049 1.00 93.50 71 ARG A N 1
ATOM 573 C CA . ARG A 1 71 ? -9.245 8.380 21.442 1.00 93.50 71 ARG A CA 1
ATOM 574 C C . ARG A 1 71 ? -10.771 8.372 21.468 1.00 93.50 71 ARG A C 1
ATOM 576 O O . ARG A 1 71 ? -11.338 8.918 22.399 1.00 93.50 71 ARG A O 1
ATOM 583 N N . ARG A 1 72 ? -11.411 7.744 20.480 1.00 93.62 72 ARG A N 1
ATOM 584 C CA . ARG A 1 72 ? -12.872 7.649 20.398 1.00 93.62 72 ARG A CA 1
ATOM 585 C C . ARG A 1 72 ? -13.481 6.774 21.499 1.00 93.62 72 ARG A C 1
ATOM 587 O O . ARG A 1 72 ? -14.587 7.056 21.915 1.00 93.62 72 ARG A O 1
ATOM 594 N N . GLU A 1 73 ? -12.782 5.733 21.940 1.00 91.56 73 GLU A N 1
ATOM 595 C CA . GLU A 1 73 ? -13.209 4.860 23.048 1.00 91.56 73 GLU A CA 1
ATOM 596 C C . GLU A 1 73 ? -12.995 5.497 24.428 1.00 91.56 73 GLU A C 1
ATOM 598 O O . GLU A 1 73 ? -13.647 5.111 25.390 1.00 91.56 73 GLU A O 1
ATOM 603 N N . THR A 1 74 ? -12.062 6.449 24.534 1.00 85.00 74 THR A N 1
ATOM 604 C CA . THR A 1 74 ? -11.754 7.157 25.791 1.00 85.00 74 THR A CA 1
ATOM 605 C C . THR A 1 74 ? -12.608 8.424 25.975 1.00 85.00 74 THR A C 1
ATOM 607 O O . THR A 1 74 ? -12.542 9.048 27.031 1.00 85.00 74 THR A O 1
ATOM 610 N N . GLN A 1 75 ? -13.364 8.836 24.950 1.00 69.06 75 GLN A N 1
ATOM 611 C CA . GLN A 1 75 ? -14.301 9.968 24.982 1.00 69.06 75 GLN A CA 1
ATOM 612 C C . GLN A 1 75 ? -15.716 9.491 25.285 1.00 69.06 75 GLN A C 1
ATOM 614 O O . GLN A 1 75 ? -16.409 10.231 26.014 1.00 69.06 75 GLN A O 1
#

Radius of gyration: 14.68 Å; chains: 1; bounding box: 29×26×43 Å